Protein AF-A0A931SBQ7-F1 (afdb_monomer_lite)

Structure (mmCIF, N/CA/C/O backbone):
data_AF-A0A931SBQ7-F1
#
_entry.id   AF-A0A931SBQ7-F1
#
loop_
_atom_site.group_PDB
_atom_site.id
_atom_site.type_symbol
_atom_site.label_atom_id
_atom_site.label_alt_id
_atom_site.label_comp_id
_atom_site.label_asym_id
_atom_site.label_entity_id
_atom_site.label_seq_id
_atom_site.pdbx_PDB_ins_code
_atom_site.Cartn_x
_atom_site.Cartn_y
_atom_site.Cartn_z
_atom_site.occupancy
_atom_site.B_iso_or_equiv
_atom_site.auth_seq_id
_atom_site.auth_comp_id
_atom_site.auth_asym_id
_atom_site.auth_atom_id
_atom_site.pdbx_PDB_model_num
ATOM 1 N N . MET A 1 1 ? 34.249 8.171 -19.617 1.00 35.56 1 MET A N 1
ATOM 2 C CA . MET A 1 1 ? 33.270 9.166 -20.101 1.00 35.56 1 MET A CA 1
ATOM 3 C C . MET A 1 1 ? 32.039 8.396 -20.529 1.00 35.56 1 MET A C 1
ATOM 5 O O . MET A 1 1 ? 32.191 7.373 -21.181 1.00 35.56 1 MET A O 1
ATOM 9 N N . MET A 1 2 ? 30.875 8.787 -20.010 1.00 42.38 2 MET A N 1
ATOM 10 C CA . MET A 1 2 ? 29.606 8.095 -20.224 1.00 42.38 2 MET A CA 1
ATOM 11 C C . MET A 1 2 ? 29.147 8.334 -21.662 1.00 42.38 2 MET A C 1
ATOM 13 O O . MET A 1 2 ? 28.838 9.468 -22.018 1.00 42.38 2 MET A O 1
ATOM 17 N N . ASP A 1 3 ? 29.142 7.279 -22.470 1.00 40.53 3 ASP A N 1
ATOM 18 C CA . ASP A 1 3 ? 28.628 7.320 -23.834 1.00 40.53 3 ASP A CA 1
ATOM 19 C C . ASP A 1 3 ? 27.093 7.292 -23.773 1.00 40.53 3 ASP A C 1
ATOM 21 O O . ASP A 1 3 ? 26.475 6.267 -23.471 1.00 40.53 3 ASP A O 1
ATOM 25 N N . GLN A 1 4 ? 26.478 8.466 -23.944 1.00 54.41 4 GLN A N 1
ATOM 26 C CA . GLN A 1 4 ? 25.039 8.609 -24.141 1.00 54.41 4 GLN A CA 1
ATOM 27 C C . GLN A 1 4 ? 24.703 8.224 -25.587 1.00 54.41 4 GLN A C 1
ATOM 29 O O . GLN A 1 4 ? 24.636 9.074 -26.471 1.00 54.41 4 GLN A O 1
ATOM 34 N N . GLY A 1 5 ? 24.523 6.924 -25.826 1.00 39.78 5 GLY A N 1
ATOM 35 C CA . GLY A 1 5 ? 24.029 6.400 -27.099 1.00 39.78 5 GLY A CA 1
ATOM 36 C C . GLY A 1 5 ? 22.540 6.724 -27.332 1.00 39.78 5 GLY A C 1
ATOM 37 O O . GLY A 1 5 ? 21.782 6.862 -26.367 1.00 39.78 5 GLY A O 1
ATOM 38 N N . PRO A 1 6 ? 22.102 6.846 -28.599 1.00 41.03 6 PRO A N 1
ATOM 39 C CA . PRO A 1 6 ? 20.800 7.391 -28.979 1.00 41.03 6 PRO A CA 1
ATOM 40 C C . PRO A 1 6 ? 19.604 6.598 -28.423 1.00 41.03 6 PRO A C 1
ATOM 42 O O . PRO A 1 6 ? 19.496 5.376 -28.549 1.00 41.03 6 PRO A O 1
ATOM 45 N N . HIS A 1 7 ? 18.695 7.355 -27.809 1.00 51.22 7 HIS A N 1
ATOM 46 C CA . HIS A 1 7 ? 17.384 6.979 -27.282 1.00 51.22 7 HIS A CA 1
ATOM 47 C C . HIS A 1 7 ? 16.431 6.476 -28.387 1.00 51.22 7 HIS A C 1
ATOM 49 O O . HIS A 1 7 ? 15.661 7.277 -28.900 1.00 51.22 7 HIS A O 1
ATOM 55 N N . ASP A 1 8 ? 16.405 5.181 -28.735 1.00 47.97 8 ASP A N 1
ATOM 56 C CA . ASP A 1 8 ? 15.387 4.737 -29.720 1.00 47.97 8 ASP A CA 1
ATOM 57 C C . ASP A 1 8 ? 14.772 3.342 -29.571 1.00 47.97 8 ASP A C 1
ATOM 59 O O . ASP A 1 8 ? 14.005 2.890 -30.416 1.00 47.97 8 ASP A O 1
ATOM 63 N N . LYS A 1 9 ? 14.993 2.650 -28.452 1.00 48.06 9 LYS A N 1
ATOM 64 C CA . LYS A 1 9 ? 14.122 1.527 -28.074 1.00 48.06 9 LYS A CA 1
ATOM 65 C C . LYS A 1 9 ? 13.838 1.631 -26.593 1.00 48.06 9 LYS A C 1
ATOM 67 O O . LYS A 1 9 ? 14.603 1.145 -25.769 1.00 48.06 9 LYS A O 1
ATOM 72 N N . MET A 1 10 ? 12.751 2.314 -26.235 1.00 48.56 10 MET A N 1
ATOM 73 C CA . MET A 1 10 ? 12.191 2.209 -24.891 1.00 48.56 10 MET A CA 1
ATOM 74 C C . MET A 1 10 ? 11.886 0.729 -24.643 1.00 48.56 10 MET A C 1
ATOM 76 O O . MET A 1 10 ? 10.885 0.204 -25.122 1.00 48.56 10 MET A O 1
ATOM 80 N N . HIS A 1 11 ? 12.778 0.036 -23.930 1.00 52.84 11 HIS A N 1
ATOM 81 C CA . HIS A 1 11 ? 12.538 -1.317 -23.448 1.00 52.84 11 HIS A CA 1
ATOM 82 C C . HIS A 1 11 ? 11.353 -1.234 -22.483 1.00 52.84 11 HIS A C 1
ATOM 84 O O . HIS A 1 11 ? 11.516 -0.929 -21.299 1.00 52.84 11 HIS A O 1
ATOM 90 N N . TRP A 1 12 ? 10.151 -1.455 -23.015 1.00 48.44 12 TRP A N 1
ATOM 91 C CA . TRP A 1 12 ? 8.877 -1.311 -22.313 1.00 48.44 12 TRP A CA 1
ATOM 92 C C . TRP A 1 12 ? 8.883 -2.089 -20.986 1.00 48.44 12 TRP A C 1
ATOM 94 O O . TRP A 1 12 ? 8.422 -1.582 -19.971 1.00 48.44 12 TRP A O 1
ATOM 104 N N . GLY A 1 13 ? 9.544 -3.252 -20.934 1.00 50.97 13 GLY A N 1
ATOM 105 C CA . GLY A 1 13 ? 9.743 -4.018 -19.696 1.00 50.97 13 GLY A CA 1
ATOM 106 C C . GLY A 1 13 ? 10.726 -3.394 -18.689 1.00 50.97 13 GLY A C 1
ATOM 107 O O . GLY A 1 13 ? 10.439 -3.368 -17.495 1.00 50.97 13 GLY A O 1
ATOM 108 N N . CYS A 1 14 ? 11.856 -2.836 -19.141 1.00 54.25 14 CYS A N 1
ATOM 109 C CA . CYS A 1 14 ? 12.901 -2.287 -18.256 1.00 54.25 14 CYS A CA 1
ATOM 110 C C . CYS A 1 14 ? 12.530 -0.939 -17.620 1.00 54.25 14 CYS A C 1
ATOM 112 O O . CYS A 1 14 ? 12.992 -0.645 -16.518 1.00 54.25 14 CYS A O 1
ATOM 114 N N . CYS A 1 15 ? 11.709 -0.119 -18.285 1.00 55.84 15 CYS A N 1
ATOM 115 C CA . CYS A 1 15 ? 11.285 1.187 -17.763 1.00 55.84 15 CYS A CA 1
ATOM 116 C C . CYS A 1 15 ? 9.945 1.148 -17.018 1.00 55.84 15 CYS A C 1
ATOM 118 O O . CYS A 1 15 ? 9.759 1.931 -16.089 1.00 55.84 15 CYS A O 1
ATOM 120 N N . TRP A 1 16 ? 9.022 0.247 -17.366 1.00 55.75 16 TRP A N 1
ATOM 121 C CA . TRP A 1 16 ? 7.675 0.255 -16.782 1.00 55.75 16 TRP A CA 1
ATOM 122 C C . TRP A 1 16 ? 7.588 -0.517 -15.458 1.00 55.75 16 TRP A C 1
ATOM 124 O O . TRP A 1 16 ? 6.963 -0.046 -14.508 1.00 55.75 16 TRP A O 1
ATOM 134 N N . MET A 1 17 ? 8.323 -1.628 -15.323 1.00 56.97 17 MET A N 1
ATOM 135 C CA . MET A 1 17 ? 8.448 -2.367 -14.056 1.00 56.97 17 MET A CA 1
ATOM 136 C C . MET A 1 17 ? 8.962 -1.524 -12.872 1.00 56.97 17 MET A C 1
ATOM 138 O O . MET A 1 17 ? 8.367 -1.615 -11.795 1.00 56.97 17 MET A O 1
ATOM 142 N N . PRO A 1 18 ? 10.005 -0.673 -13.000 1.00 60.47 18 PRO A N 1
ATOM 143 C CA . PRO A 1 18 ? 10.442 0.161 -11.880 1.00 60.47 18 PRO A CA 1
ATOM 144 C C . PRO A 1 18 ? 9.452 1.280 -11.534 1.00 60.47 18 PRO A C 1
ATOM 146 O O . PRO A 1 18 ? 9.427 1.719 -10.385 1.00 60.47 18 PRO A O 1
ATOM 149 N N . VAL A 1 19 ? 8.633 1.740 -12.486 1.00 67.19 19 VAL A N 1
ATOM 150 C CA . VAL A 1 19 ? 7.562 2.713 -12.217 1.00 67.19 19 VAL A CA 1
ATOM 151 C C . VAL A 1 19 ? 6.409 2.033 -11.478 1.00 67.19 19 VAL A C 1
ATOM 153 O O . VAL A 1 19 ? 5.992 2.526 -10.431 1.00 67.19 19 VAL A O 1
ATOM 156 N N . GLY A 1 20 ? 5.976 0.855 -11.938 1.00 68.94 20 GLY A N 1
ATOM 157 C CA . GLY A 1 20 ? 4.960 0.047 -11.259 1.00 68.94 20 GLY A CA 1
ATOM 158 C C . GLY A 1 20 ? 5.363 -0.324 -9.830 1.00 68.94 20 GLY A C 1
ATOM 159 O O . GLY A 1 20 ? 4.571 -0.166 -8.907 1.00 68.94 20 GLY A O 1
ATOM 160 N N . GLY A 1 21 ? 6.627 -0.706 -9.615 1.00 74.88 21 GLY A N 1
ATOM 161 C CA . GLY A 1 21 ? 7.158 -0.994 -8.280 1.00 74.88 21 GLY A CA 1
ATOM 162 C C . GLY A 1 21 ? 7.096 0.202 -7.323 1.00 74.88 21 GLY A C 1
ATOM 163 O O . GLY A 1 21 ? 6.732 0.027 -6.164 1.00 74.88 21 GLY A O 1
ATOM 164 N N . LYS A 1 22 ? 7.391 1.424 -7.794 1.00 74.69 22 LYS A N 1
ATOM 165 C CA . LYS A 1 22 ? 7.276 2.651 -6.980 1.00 74.69 22 LYS A CA 1
ATOM 166 C C . LYS A 1 22 ? 5.827 2.959 -6.606 1.00 74.69 22 LYS A C 1
ATOM 168 O O . LYS A 1 22 ? 5.563 3.303 -5.459 1.00 74.69 22 LYS A O 1
ATOM 173 N N . ILE A 1 23 ? 4.902 2.815 -7.555 1.00 81.19 23 ILE A N 1
ATOM 174 C CA . ILE A 1 23 ? 3.469 3.043 -7.322 1.00 81.19 23 ILE A CA 1
ATOM 175 C C . ILE A 1 23 ? 2.938 2.033 -6.300 1.00 81.19 23 ILE A C 1
ATOM 177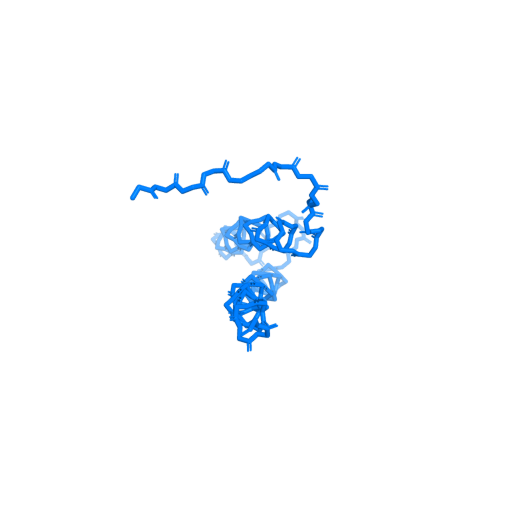 O O . ILE A 1 23 ? 2.301 2.427 -5.328 1.00 81.19 23 ILE A O 1
ATOM 181 N N . LEU A 1 24 ? 3.273 0.750 -6.461 1.00 83.31 24 LEU A N 1
ATOM 182 C CA . LEU A 1 24 ? 2.911 -0.304 -5.509 1.00 83.31 24 LEU A CA 1
ATOM 183 C C . LEU A 1 24 ? 3.457 -0.028 -4.106 1.00 83.31 24 LEU A C 1
ATOM 185 O O . LEU A 1 24 ? 2.763 -0.272 -3.124 1.00 83.31 24 LEU A O 1
ATOM 189 N N . TRP A 1 25 ? 4.666 0.527 -4.006 1.00 83.12 25 TRP A N 1
ATOM 190 C CA . TRP A 1 25 ? 5.262 0.897 -2.723 1.00 83.12 25 TRP A CA 1
ATOM 191 C C . TRP A 1 25 ? 4.488 2.024 -2.025 1.00 83.12 25 TRP A C 1
ATOM 193 O O . TRP A 1 25 ? 4.201 1.929 -0.834 1.00 83.12 25 TRP A O 1
ATOM 203 N N . ILE A 1 26 ? 4.097 3.065 -2.770 1.00 86.56 26 ILE A N 1
ATOM 204 C CA . ILE A 1 26 ? 3.290 4.178 -2.243 1.00 86.56 26 ILE A CA 1
ATOM 205 C C . ILE A 1 26 ? 1.911 3.679 -1.793 1.00 86.56 26 ILE A C 1
ATOM 207 O O . ILE A 1 26 ? 1.460 4.026 -0.703 1.00 86.56 26 ILE A O 1
ATOM 211 N N . ILE A 1 27 ? 1.261 2.832 -2.598 1.00 87.69 27 ILE A N 1
ATOM 212 C CA . ILE A 1 27 ? -0.042 2.242 -2.258 1.00 87.69 27 ILE A CA 1
ATOM 213 C C . ILE A 1 27 ? 0.071 1.365 -1.006 1.00 87.69 27 ILE A C 1
ATOM 215 O O . ILE A 1 27 ? -0.792 1.440 -0.130 1.00 87.69 27 ILE A O 1
ATOM 219 N N . GLY A 1 28 ? 1.138 0.572 -0.884 1.00 87.31 28 GLY A N 1
ATOM 220 C CA . GLY A 1 28 ? 1.382 -0.248 0.301 1.00 87.31 28 GLY A CA 1
ATOM 221 C C . GLY A 1 28 ? 1.590 0.585 1.561 1.00 87.31 28 GLY A C 1
ATOM 222 O O . GLY A 1 28 ? 1.000 0.283 2.597 1.00 87.31 28 GLY A O 1
ATOM 223 N N . LEU A 1 29 ? 2.343 1.685 1.462 1.00 88.81 29 LEU A N 1
ATOM 224 C CA . LEU A 1 29 ? 2.541 2.619 2.572 1.00 88.81 29 LEU A CA 1
ATOM 225 C C . LEU A 1 29 ? 1.218 3.267 3.012 1.00 88.81 29 LEU A C 1
ATOM 227 O O . LEU A 1 29 ? 0.914 3.299 4.202 1.00 88.81 29 LEU A O 1
ATOM 231 N N . LEU A 1 30 ? 0.411 3.746 2.060 1.00 89.75 30 LEU A N 1
ATOM 232 C CA . LEU A 1 30 ? -0.905 4.331 2.340 1.00 89.75 30 LEU A CA 1
ATOM 233 C C . LEU A 1 30 ? -1.854 3.314 2.981 1.00 89.75 30 LEU A C 1
ATOM 235 O O . LEU A 1 30 ? -2.534 3.639 3.949 1.00 89.75 30 LEU A O 1
ATOM 239 N N . SER A 1 31 ? -1.855 2.076 2.484 1.00 87.56 31 SER A N 1
ATOM 240 C CA . SER A 1 31 ? -2.677 0.991 3.032 1.00 87.56 31 SER A CA 1
ATOM 241 C C . SER A 1 31 ? -2.259 0.628 4.457 1.00 87.56 31 SER A C 1
ATOM 243 O O . SER A 1 31 ? -3.111 0.375 5.305 1.00 87.56 31 SER A O 1
ATOM 245 N N . PHE A 1 32 ? -0.956 0.654 4.753 1.00 88.06 32 PHE A N 1
ATOM 246 C CA . PHE A 1 32 ? -0.448 0.446 6.106 1.00 88.06 32 PHE A CA 1
ATOM 247 C C . PHE A 1 32 ? -0.898 1.563 7.055 1.00 88.06 32 PHE A C 1
ATOM 249 O O . PHE A 1 32 ? -1.416 1.276 8.132 1.00 88.06 32 PHE A O 1
ATOM 256 N N . LEU A 1 33 ? -0.767 2.829 6.645 1.00 90.50 33 LEU A N 1
ATOM 257 C CA . LEU A 1 33 ? -1.226 3.975 7.437 1.00 90.50 33 LEU A CA 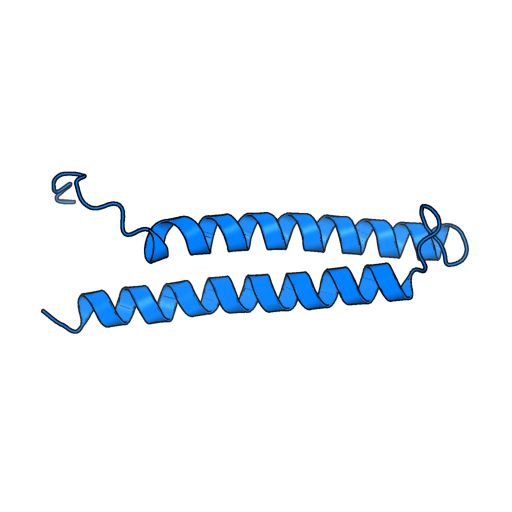1
ATOM 258 C C . LEU A 1 33 ? -2.739 3.930 7.686 1.00 90.50 33 LEU A C 1
ATOM 260 O O . LEU A 1 33 ? -3.174 4.181 8.807 1.00 90.50 33 LEU A O 1
ATOM 264 N N . ALA A 1 34 ? -3.528 3.551 6.679 1.00 87.62 34 ALA A N 1
ATOM 265 C CA . ALA A 1 34 ? -4.967 3.346 6.820 1.00 87.62 34 ALA A CA 1
ATOM 266 C C . ALA A 1 34 ? -5.297 2.202 7.795 1.00 87.62 34 ALA A C 1
ATOM 268 O O . ALA A 1 34 ? -6.193 2.345 8.620 1.00 87.62 34 ALA A O 1
ATOM 269 N N . GLY A 1 35 ? -4.537 1.101 7.776 1.00 87.81 35 GLY A N 1
ATOM 270 C CA . GLY A 1 35 ? -4.680 0.010 8.746 1.00 87.81 35 GLY A CA 1
ATOM 271 C C . GLY A 1 35 ? -4.329 0.417 10.181 1.00 87.81 35 GLY A C 1
ATOM 272 O O . GLY A 1 35 ? -5.024 0.029 11.117 1.00 87.81 35 GLY A O 1
ATOM 273 N N . VAL A 1 36 ? -3.296 1.243 10.369 1.00 88.50 36 VAL A N 1
ATOM 274 C CA . VAL A 1 36 ? -2.944 1.808 11.684 1.00 88.50 36 VAL A CA 1
ATOM 275 C C . VAL A 1 36 ? -4.030 2.770 12.171 1.00 88.50 36 VAL A C 1
ATOM 277 O O . VAL A 1 36 ? -4.437 2.694 13.328 1.00 88.50 36 VAL A O 1
ATOM 280 N N . ALA A 1 37 ? -4.547 3.629 11.289 1.00 87.88 37 ALA A N 1
ATOM 281 C CA . ALA A 1 37 ? -5.679 4.496 11.602 1.00 87.88 37 ALA A CA 1
ATOM 282 C C . ALA A 1 37 ? -6.934 3.682 11.960 1.00 87.88 37 ALA A C 1
ATOM 284 O O . ALA A 1 37 ? -7.612 4.022 12.926 1.00 87.88 37 ALA A O 1
ATOM 285 N N . ALA A 1 38 ? -7.192 2.571 11.258 1.00 88.94 38 ALA A N 1
ATOM 286 C CA . ALA A 1 38 ? -8.279 1.642 11.567 1.00 88.94 38 ALA A CA 1
ATOM 287 C C . ALA A 1 38 ? -8.141 1.056 12.973 1.00 88.94 38 ALA A C 1
ATOM 289 O O . ALA A 1 38 ? -9.100 1.068 13.737 1.00 88.94 38 ALA A O 1
ATOM 290 N N . LEU A 1 39 ? -6.946 0.584 13.345 1.00 87.06 39 LEU A N 1
ATOM 291 C CA . LEU A 1 39 ? -6.685 0.077 14.697 1.00 87.06 39 LEU A CA 1
ATOM 292 C C . LEU A 1 39 ? -6.920 1.153 15.758 1.00 87.06 39 LEU A C 1
ATOM 294 O O . LEU A 1 39 ? -7.489 0.863 16.807 1.00 87.06 39 LEU A O 1
ATOM 298 N N . TRP A 1 40 ? -6.527 2.394 15.474 1.00 87.00 40 TRP A N 1
ATOM 299 C CA . TRP A 1 40 ? -6.715 3.509 16.396 1.00 87.00 40 TRP A CA 1
ATOM 300 C C . TRP A 1 40 ? -8.185 3.946 16.529 1.00 87.00 40 TRP A C 1
ATOM 302 O O . TRP A 1 40 ? -8.595 4.379 17.602 1.00 87.00 40 TRP A O 1
ATOM 312 N N . GLN A 1 41 ? -8.993 3.787 15.476 1.00 86.25 41 GLN A N 1
ATOM 313 C CA . GLN A 1 41 ? -10.417 4.155 15.444 1.00 86.25 41 GLN A CA 1
ATOM 314 C C . GLN A 1 41 ? -11.388 3.034 15.856 1.00 86.25 41 GLN A C 1
ATOM 316 O O . GLN A 1 41 ? -12.598 3.243 15.817 1.00 86.25 41 GLN A O 1
ATOM 321 N N . GLY A 1 42 ? -10.891 1.871 16.294 1.00 84.06 42 GLY A N 1
ATOM 322 C CA . GLY A 1 42 ? -11.736 0.781 16.810 1.00 84.06 42 GLY A CA 1
ATOM 323 C C . GLY A 1 42 ? -11.842 -0.456 15.914 1.00 84.0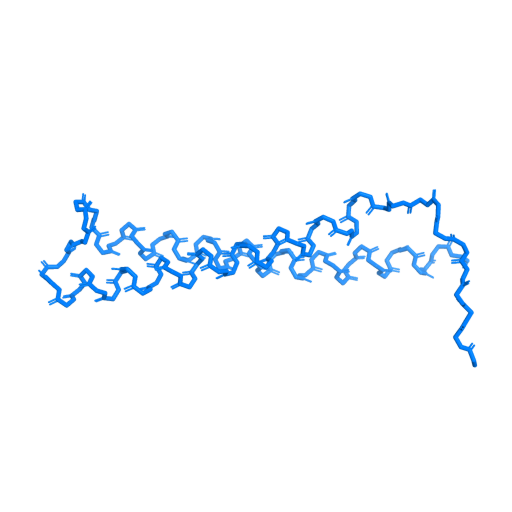6 42 GLY A C 1
ATOM 324 O O . GLY A 1 42 ? -12.728 -1.279 16.118 1.00 84.06 42 GLY A O 1
ATOM 325 N N . GLY A 1 43 ? -10.933 -0.619 14.951 1.00 81.88 43 GLY A N 1
ATOM 326 C CA . GLY A 1 43 ? -10.791 -1.822 14.123 1.00 81.88 43 GLY A CA 1
ATOM 327 C C . GLY A 1 43 ? -11.231 -1.662 12.666 1.00 81.88 43 GLY A C 1
ATOM 328 O O . GLY A 1 43 ? -10.982 -2.561 11.860 1.00 81.88 43 GLY A O 1
ATOM 329 N N . GLU A 1 44 ? -11.814 -0.522 12.294 1.00 84.50 44 GLU A N 1
ATOM 330 C CA . GLU A 1 44 ? -12.270 -0.230 10.932 1.00 84.50 44 GLU A CA 1
ATOM 331 C C . GLU A 1 44 ? -11.922 1.205 10.525 1.00 84.50 44 GLU A C 1
ATOM 333 O O . GLU A 1 44 ? -12.012 2.136 11.321 1.00 84.50 44 GLU A O 1
ATOM 338 N N . PHE A 1 45 ? -11.528 1.385 9.264 1.00 83.00 45 PHE A N 1
ATOM 339 C CA . PHE A 1 45 ? -11.300 2.692 8.650 1.00 83.00 45 PHE A CA 1
ATOM 340 C C . PHE A 1 45 ? -12.013 2.716 7.306 1.00 83.00 45 PHE A C 1
ATOM 342 O O . PHE A 1 45 ? -11.758 1.860 6.457 1.00 83.00 45 PHE A O 1
ATOM 349 N N . TRP A 1 46 ? -12.913 3.686 7.118 1.00 84.50 46 TRP A N 1
ATOM 350 C CA . TRP A 1 46 ? -13.673 3.848 5.871 1.00 84.50 46 TRP A CA 1
ATOM 351 C C . TRP A 1 46 ? -14.544 2.631 5.492 1.00 84.50 46 TRP A C 1
ATOM 353 O O . TRP A 1 46 ? -14.724 2.320 4.318 1.00 84.50 46 TRP A O 1
ATOM 363 N N . GLY A 1 47 ? -15.089 1.927 6.492 1.00 84.00 47 GLY A N 1
ATOM 364 C CA . GLY A 1 47 ? -15.910 0.725 6.279 1.00 84.00 47 GLY A CA 1
ATOM 365 C C . GLY A 1 47 ? -15.109 -0.513 5.862 1.00 84.00 47 GLY A C 1
ATOM 366 O O . GLY A 1 47 ? -15.679 -1.483 5.371 1.00 84.00 47 GLY A O 1
ATOM 367 N N . VAL A 1 48 ? -13.784 -0.472 6.025 1.00 86.38 48 VAL A N 1
ATOM 368 C CA . VAL A 1 48 ? -12.874 -1.580 5.734 1.00 86.38 48 VAL A CA 1
ATOM 369 C C . VAL A 1 48 ? -12.131 -1.968 7.011 1.00 86.38 48 VAL A C 1
ATOM 371 O O . VAL A 1 48 ? -11.551 -1.115 7.690 1.00 86.38 48 VAL A O 1
ATOM 374 N N . SER A 1 49 ? -12.123 -3.266 7.328 1.00 87.44 49 SER A N 1
ATOM 375 C CA . SER A 1 49 ? -11.457 -3.788 8.526 1.00 87.44 49 SER A CA 1
ATOM 376 C C . SER A 1 49 ? -9.941 -3.627 8.475 1.00 87.44 49 SER A C 1
ATOM 378 O O . SER A 1 49 ? -9.315 -3.730 7.414 1.00 87.44 49 SER A O 1
ATOM 380 N N . TYR A 1 50 ? -9.324 -3.440 9.645 1.00 84.38 50 TYR A N 1
ATOM 381 C CA . TYR A 1 50 ? -7.867 -3.335 9.786 1.00 84.38 50 TYR A CA 1
ATOM 382 C C . TYR A 1 50 ? -7.129 -4.526 9.150 1.00 84.38 50 TYR A C 1
ATOM 384 O O . TYR A 1 50 ? -6.049 -4.366 8.582 1.00 84.38 50 TYR A O 1
ATOM 392 N N . MET A 1 51 ? -7.726 -5.720 9.207 1.00 88.19 51 MET A N 1
ATOM 393 C CA . MET A 1 51 ? -7.159 -6.945 8.649 1.00 88.19 51 MET A CA 1
ATOM 394 C C . MET A 1 51 ? -7.083 -6.877 7.119 1.00 88.19 51 MET A C 1
ATOM 396 O O . MET A 1 51 ? -6.090 -7.303 6.532 1.00 88.19 51 MET A O 1
ATOM 400 N N . THR A 1 52 ? -8.076 -6.272 6.467 1.00 90.25 52 THR A N 1
ATOM 401 C CA . THR A 1 52 ? -8.075 -6.057 5.011 1.00 90.25 52 THR A CA 1
ATOM 402 C C . THR A 1 52 ? -7.010 -5.037 4.601 1.00 90.25 52 THR A C 1
ATOM 404 O O . THR A 1 52 ? -6.260 -5.269 3.649 1.00 90.25 52 THR A O 1
ATOM 407 N N . TRP A 1 53 ? -6.873 -3.941 5.354 1.00 88.31 53 TRP A N 1
ATOM 408 C CA . TRP A 1 53 ? -5.805 -2.955 5.151 1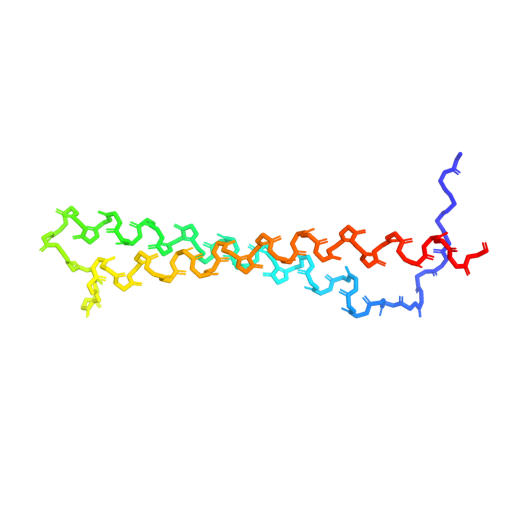.00 88.31 53 TRP A CA 1
ATOM 409 C C . TRP A 1 53 ? -4.410 -3.574 5.301 1.00 88.31 53 TRP A C 1
ATOM 411 O O . TRP A 1 53 ? -3.535 -3.343 4.464 1.00 88.31 53 TRP A O 1
ATOM 421 N N . TYR A 1 54 ? -4.226 -4.428 6.312 1.00 87.81 54 TYR A N 1
ATOM 422 C CA . TYR A 1 54 ? -2.991 -5.177 6.538 1.00 87.81 54 TYR A CA 1
ATOM 423 C C . TYR A 1 54 ? -2.648 -6.103 5.365 1.00 87.81 54 TYR A C 1
ATOM 425 O O . TYR A 1 54 ? -1.538 -6.038 4.836 1.00 87.81 54 TYR A O 1
ATOM 433 N N . TRP A 1 55 ? -3.599 -6.926 4.911 1.00 89.56 55 TRP A N 1
ATOM 434 C CA . TRP A 1 55 ? -3.379 -7.826 3.776 1.00 89.56 55 TRP A CA 1
ATOM 435 C C . TRP A 1 55 ? -3.040 -7.064 2.497 1.00 89.56 55 TRP A C 1
ATOM 437 O O . TRP A 1 55 ? -2.126 -7.452 1.769 1.00 89.56 55 TRP A O 1
ATOM 447 N N . THR A 1 56 ? -3.717 -5.942 2.255 1.00 89.25 56 THR A N 1
ATOM 448 C CA . THR A 1 56 ? -3.451 -5.082 1.096 1.00 89.25 56 THR A CA 1
ATOM 449 C C . THR A 1 56 ? -2.032 -4.515 1.148 1.00 89.25 56 THR A C 1
ATOM 451 O O . THR A 1 56 ? -1.302 -4.589 0.157 1.00 89.25 56 THR A O 1
ATOM 454 N N . ALA A 1 57 ? -1.595 -4.022 2.311 1.00 87.88 57 ALA A N 1
ATOM 455 C CA . ALA A 1 57 ? -0.233 -3.530 2.519 1.00 87.88 57 ALA A CA 1
ATOM 456 C C . ALA A 1 57 ? 0.826 -4.634 2.337 1.00 87.88 57 ALA A C 1
ATOM 458 O O . ALA A 1 57 ? 1.873 -4.401 1.732 1.00 87.88 57 ALA A O 1
ATOM 459 N N . LEU A 1 58 ? 0.548 -5.854 2.804 1.00 88.50 58 LEU A N 1
ATOM 460 C CA . LEU A 1 58 ? 1.463 -6.988 2.687 1.00 88.50 58 LEU A CA 1
ATOM 461 C C . LEU A 1 58 ? 1.614 -7.438 1.229 1.00 88.50 58 LEU A C 1
ATOM 463 O O . LEU A 1 58 ? 2.735 -7.555 0.737 1.00 88.50 58 LEU A O 1
ATOM 467 N N . VAL A 1 59 ? 0.505 -7.631 0.510 1.00 89.88 59 VAL A N 1
ATOM 468 C CA . VAL A 1 59 ? 0.523 -8.051 -0.901 1.00 89.88 59 VAL A CA 1
ATOM 469 C C . VAL A 1 59 ? 1.219 -7.005 -1.770 1.00 89.88 59 VAL A C 1
ATOM 471 O O . VAL A 1 59 ? 2.107 -7.343 -2.551 1.00 89.88 59 VAL A O 1
ATOM 474 N N . THR A 1 60 ? 0.881 -5.725 -1.607 1.00 88.38 60 THR A N 1
ATOM 475 C CA . THR A 1 60 ? 1.536 -4.634 -2.349 1.00 88.38 60 THR A CA 1
ATOM 476 C C . THR A 1 60 ? 3.020 -4.509 -1.999 1.00 88.38 60 THR A C 1
ATOM 478 O O . THR A 1 60 ? 3.842 -4.303 -2.896 1.00 88.38 60 THR A O 1
ATOM 481 N N . GLY A 1 61 ? 3.394 -4.736 -0.736 1.00 84.69 61 GLY A N 1
ATOM 482 C CA . GLY A 1 61 ? 4.781 -4.824 -0.287 1.00 84.69 61 GLY A CA 1
ATOM 483 C C . GLY A 1 61 ? 5.557 -5.946 -0.981 1.00 84.69 61 GLY A C 1
ATOM 484 O O . GLY A 1 61 ? 6.609 -5.688 -1.571 1.00 84.69 61 GLY A O 1
ATOM 485 N N . VAL A 1 62 ? 5.019 -7.169 -0.999 1.00 85.38 62 VAL A N 1
ATOM 486 C CA . VAL A 1 62 ? 5.635 -8.327 -1.674 1.00 85.38 62 VAL A CA 1
ATOM 487 C C . VAL A 1 62 ? 5.761 -8.090 -3.180 1.00 85.38 62 VAL A C 1
ATOM 489 O O . VAL A 1 62 ? 6.824 -8.335 -3.753 1.00 85.38 62 VAL A O 1
ATOM 492 N N . LEU A 1 63 ? 4.728 -7.542 -3.824 1.00 82.50 63 LEU A N 1
ATOM 493 C CA . LEU A 1 63 ? 4.768 -7.203 -5.249 1.00 82.50 63 LEU A CA 1
ATOM 494 C C . LEU A 1 63 ? 5.821 -6.129 -5.553 1.00 82.50 63 LEU A C 1
ATOM 496 O O . LEU A 1 63 ? 6.535 -6.231 -6.551 1.00 82.50 63 LEU A O 1
ATOM 500 N N . SER A 1 64 ? 5.982 -5.132 -4.678 1.00 81.44 64 SER A N 1
ATOM 501 C CA . SER A 1 64 ? 7.025 -4.111 -4.824 1.00 81.44 64 SER A CA 1
ATOM 502 C C . SER A 1 64 ? 8.442 -4.699 -4.710 1.00 81.44 64 SER A C 1
ATOM 504 O O . SER A 1 64 ? 9.335 -4.319 -5.472 1.00 81.44 64 SER A O 1
ATOM 506 N N . LEU A 1 65 ? 8.648 -5.670 -3.810 1.00 77.12 65 LEU A N 1
ATOM 507 C CA . LEU A 1 65 ? 9.916 -6.386 -3.649 1.00 77.12 65 LEU A CA 1
ATOM 508 C C . LEU A 1 65 ? 10.206 -7.272 -4.865 1.00 77.12 65 LEU A C 1
ATOM 510 O O . LEU A 1 65 ? 11.323 -7.247 -5.384 1.00 77.12 65 LEU A O 1
ATOM 514 N N . GLY A 1 66 ? 9.195 -7.982 -5.373 1.00 74.19 66 GLY A N 1
ATOM 515 C CA . GLY A 1 66 ? 9.283 -8.762 -6.609 1.00 74.19 66 GLY A CA 1
ATOM 516 C C . GLY A 1 66 ? 9.642 -7.898 -7.821 1.00 7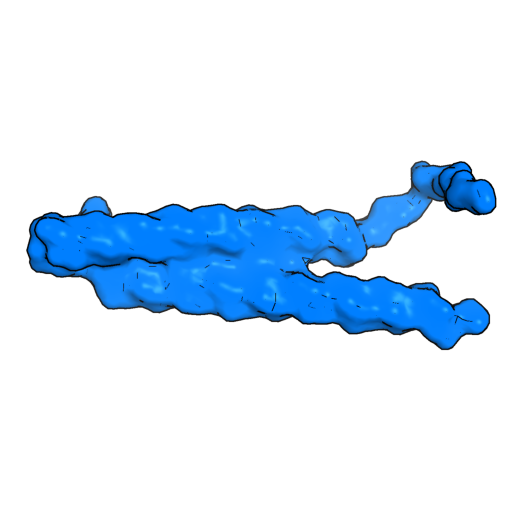4.19 66 GLY A C 1
ATOM 517 O O . GLY A 1 66 ? 10.539 -8.248 -8.589 1.00 74.19 66 GLY A O 1
ATOM 518 N N . ALA A 1 67 ? 9.039 -6.712 -7.947 1.00 68.56 67 ALA A N 1
ATOM 519 C CA . ALA A 1 67 ? 9.376 -5.749 -8.995 1.00 68.56 67 ALA A CA 1
ATOM 520 C C . ALA A 1 67 ? 10.829 -5.240 -8.882 1.00 68.56 67 ALA A C 1
ATOM 522 O O . ALA A 1 67 ? 11.511 -5.060 -9.894 1.00 68.56 67 ALA A O 1
ATOM 523 N N . LYS A 1 68 ? 11.339 -5.052 -7.656 1.00 64.25 68 LYS A N 1
ATOM 524 C CA . LYS A 1 68 ? 12.728 -4.637 -7.398 1.00 64.25 68 LYS A CA 1
ATOM 525 C C . LYS A 1 68 ? 13.740 -5.746 -7.720 1.00 64.25 68 LYS A C 1
ATOM 527 O O . LYS A 1 68 ? 14.780 -5.452 -8.306 1.00 64.25 68 LYS A O 1
ATOM 532 N N . MET A 1 69 ? 13.421 -7.002 -7.404 1.00 61.84 69 MET A N 1
ATOM 533 C CA . MET A 1 69 ? 14.232 -8.184 -7.745 1.00 61.84 69 MET A CA 1
ATOM 534 C C . MET A 1 69 ? 14.256 -8.436 -9.261 1.00 61.84 69 MET A C 1
ATOM 536 O O . MET A 1 69 ? 15.320 -8.663 -9.837 1.00 61.84 69 MET A O 1
ATOM 540 N N . SER A 1 70 ? 13.107 -8.294 -9.933 1.00 58.00 70 SER A N 1
ATOM 541 C CA . SER A 1 70 ? 12.995 -8.435 -11.391 1.00 58.00 70 SER A CA 1
ATOM 542 C C . SER A 1 70 ? 13.892 -7.440 -12.135 1.00 58.00 70 SER A C 1
ATOM 544 O O . SER A 1 70 ? 14.527 -7.797 -13.125 1.00 58.00 70 SER A O 1
ATOM 546 N N . LYS A 1 71 ? 14.040 -6.209 -11.625 1.00 55.72 71 LYS A N 1
ATOM 547 C CA . LYS A 1 71 ? 14.949 -5.206 -12.202 1.00 55.72 71 LYS A CA 1
ATOM 548 C C . LYS A 1 71 ? 16.405 -5.692 -12.265 1.00 55.72 71 LYS A C 1
ATOM 550 O O . LYS A 1 71 ? 17.070 -5.467 -13.270 1.00 55.72 71 LYS A O 1
ATOM 555 N N . HIS A 1 72 ? 16.900 -6.353 -11.217 1.00 52.28 72 HIS A N 1
ATOM 556 C CA . HIS A 1 72 ? 18.277 -6.857 -11.189 1.00 52.28 72 HIS A CA 1
ATOM 557 C C . HIS A 1 72 ? 18.479 -8.043 -12.138 1.00 52.28 72 HIS A C 1
ATOM 559 O O . HIS A 1 72 ? 19.483 -8.087 -12.848 1.00 52.28 72 HIS A O 1
ATOM 565 N N . HIS A 1 73 ? 17.505 -8.952 -12.210 1.00 52.16 73 HIS A N 1
ATOM 566 C CA . HIS A 1 73 ? 17.611 -10.162 -13.026 1.00 52.16 73 HIS A CA 1
ATOM 567 C C . HIS A 1 73 ? 17.529 -9.866 -14.535 1.00 52.16 73 HIS A C 1
ATOM 569 O O . HIS A 1 73 ? 18.340 -10.362 -15.316 1.00 52.16 73 HIS A O 1
ATOM 575 N N . TRP A 1 74 ? 16.608 -8.988 -14.952 1.00 51.66 74 TRP A N 1
ATOM 576 C CA . TRP A 1 74 ? 16.424 -8.638 -16.366 1.00 51.66 74 TRP A CA 1
ATOM 577 C C . TRP A 1 74 ? 17.501 -7.681 -16.904 1.00 51.66 74 TRP A C 1
ATOM 579 O O . TRP A 1 74 ? 17.881 -7.800 -18.069 1.00 51.66 74 TRP A O 1
ATOM 589 N N . CYS A 1 75 ? 18.063 -6.785 -16.078 1.00 52.97 75 CYS A N 1
ATOM 590 C CA . CYS A 1 75 ? 19.211 -5.967 -16.492 1.00 52.97 75 CYS A CA 1
ATOM 591 C C . CYS A 1 75 ? 20.510 -6.778 -16.612 1.00 52.97 75 CYS A C 1
ATOM 593 O O . CYS A 1 75 ? 21.303 -6.491 -17.505 1.00 52.97 75 CYS A O 1
ATOM 595 N N . GLN A 1 76 ? 20.746 -7.784 -15.760 1.00 49.72 76 GLN A N 1
ATOM 596 C CA . GLN A 1 76 ? 21.948 -8.619 -15.881 1.00 49.72 76 GLN A CA 1
ATOM 597 C C . GLN A 1 76 ? 21.901 -9.554 -17.093 1.00 49.72 76 GLN A C 1
ATOM 599 O O . GLN A 1 76 ? 22.899 -9.663 -17.802 1.00 49.72 76 GLN A O 1
ATOM 604 N N . HIS A 1 77 ? 20.750 -10.161 -17.398 1.00 47.66 77 HIS A N 1
ATOM 605 C CA . HIS A 1 77 ? 20.612 -11.015 -18.585 1.00 47.66 77 HIS A CA 1
ATOM 606 C C . HIS A 1 77 ? 20.813 -10.262 -19.911 1.00 47.66 77 HIS A C 1
ATOM 608 O O . HIS A 1 77 ? 21.261 -10.855 -20.887 1.00 47.66 77 HIS A O 1
ATOM 614 N N . GLN A 1 78 ? 20.536 -8.955 -19.953 1.00 50.09 78 GLN A N 1
ATOM 615 C CA . GLN A 1 78 ? 20.802 -8.106 -21.123 1.00 50.09 78 GLN A CA 1
ATOM 616 C C . GLN A 1 78 ? 22.284 -7.704 -21.264 1.00 50.09 78 GLN A C 1
ATOM 618 O O . GLN A 1 78 ? 22.701 -7.327 -22.355 1.00 50.09 78 GLN A O 1
ATOM 623 N N . MET A 1 79 ? 23.088 -7.787 -20.195 1.00 48.62 79 MET A N 1
ATOM 624 C CA . MET A 1 79 ? 24.530 -7.492 -20.235 1.00 48.62 79 MET A CA 1
ATOM 625 C C . MET A 1 79 ? 25.413 -8.731 -20.447 1.00 48.62 79 MET A C 1
ATOM 627 O O . MET A 1 79 ? 26.547 -8.578 -20.882 1.00 48.62 79 MET A O 1
ATOM 631 N N . ALA A 1 80 ? 24.911 -9.937 -20.167 1.00 47.44 80 ALA A N 1
ATOM 632 C CA . ALA A 1 80 ? 25.655 -11.194 -20.321 1.00 47.44 80 ALA A CA 1
ATOM 633 C C . ALA A 1 80 ? 25.536 -11.840 -21.720 1.00 47.44 80 ALA A C 1
ATOM 635 O O . ALA A 1 80 ? 26.173 -12.855 -21.977 1.00 47.44 80 ALA A O 1
ATOM 636 N N . GLY A 1 81 ? 24.703 -11.282 -22.605 1.00 46.94 81 GLY A N 1
ATOM 637 C CA . GLY A 1 81 ? 24.485 -11.767 -23.974 1.00 46.94 81 GLY A CA 1
ATOM 638 C C . GLY A 1 81 ? 25.175 -10.9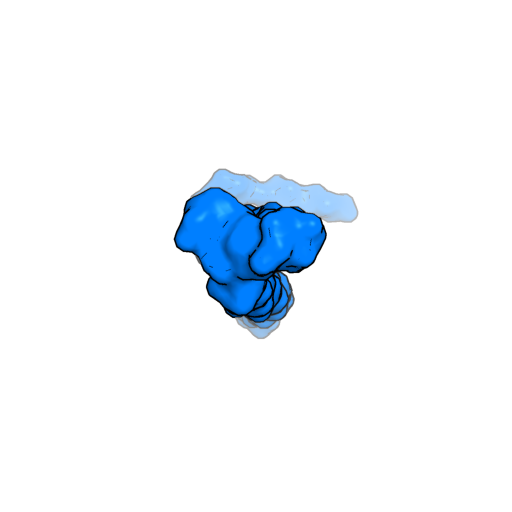35 -25.060 1.00 46.94 81 GLY A C 1
ATOM 639 O O . GLY A 1 81 ? 24.663 -10.891 -26.178 1.00 46.94 81 GLY A O 1
ATOM 640 N N . LYS A 1 82 ? 26.259 -10.225 -24.725 1.00 44.09 82 LYS A N 1
ATOM 641 C CA . LYS A 1 82 ? 27.160 -9.595 -25.701 1.00 44.09 82 LYS A CA 1
ATOM 642 C C . LYS A 1 82 ? 28.430 -10.415 -25.841 1.00 44.09 82 LYS A C 1
ATOM 644 O O . LYS A 1 82 ? 29.015 -10.731 -24.784 1.00 44.09 82 LYS A O 1
#

Secondary structure (DSSP, 8-state):
-----------HHHHHHHHHHHHHHHHHHHHHHHHHHHHHTTSEETTEEHHHHHHHHHHHHHHHHHHHHHHHHHHHHHHTT-

Foldseek 3Di:
DDDPDDDDDPPCLLPVLLVLLVVLQVQLVVLLVQLVVCVVVPQDGPNHGSVRSNVSSVVSVVSSVVSVVVNVVVVVVVVVPD

Sequence (82 aa):
MMDQGPHDKMHWGCCWMPVGGKILWIIGLLSFLAGVAALWQGGEFWGVSYMTWYWTALVTGVLSLGAKMSKHHWCQHQMAGK

Radius of gyration: 18.41 Å; chains: 1; bounding box: 49×21×46 Å

pLDDT: mean 70.87, std 17.71, range [35.56, 90.5]

Organism: NCBI:txid2750080